Protein AF-A0A2V9NSF2-F1 (afdb_monomer)

Mean predicted aligned error: 5.03 Å

Structure (mmCIF, N/CA/C/O backbone):
data_AF-A0A2V9NSF2-F1
#
_entry.id   AF-A0A2V9NSF2-F1
#
loop_
_atom_site.group_PDB
_atom_site.id
_atom_site.type_symbol
_atom_site.label_atom_id
_atom_site.label_alt_id
_atom_site.label_comp_id
_atom_site.label_asym_id
_atom_site.label_entity_id
_atom_site.label_seq_id
_atom_site.pdbx_PDB_ins_code
_atom_site.Cartn_x
_atom_site.Cartn_y
_atom_site.Cartn_z
_atom_site.occupancy
_atom_site.B_iso_or_equiv
_atom_site.auth_seq_id
_atom_site.auth_comp_id
_atom_site.auth_asym_id
_atom_site.auth_atom_id
_atom_site.pdbx_PDB_model_num
ATOM 1 N N . MET A 1 1 ? 6.312 -4.337 4.909 1.00 82.38 1 MET A N 1
ATOM 2 C CA . MET A 1 1 ? 5.973 -3.407 3.815 1.00 82.38 1 MET A CA 1
ATOM 3 C C . MET A 1 1 ? 5.342 -4.204 2.689 1.00 82.38 1 MET A C 1
ATOM 5 O O . MET A 1 1 ? 5.897 -5.223 2.302 1.00 82.38 1 MET A O 1
ATOM 9 N N . LEU A 1 2 ? 4.166 -3.782 2.241 1.00 90.81 2 LEU A N 1
ATOM 10 C CA . LEU A 1 2 ? 3.419 -4.339 1.123 1.00 90.81 2 LEU A CA 1
ATOM 11 C C . LEU A 1 2 ? 3.806 -3.567 -0.143 1.00 90.81 2 LEU A C 1
ATOM 13 O O . LEU A 1 2 ? 3.492 -2.386 -0.249 1.00 90.81 2 LEU A O 1
ATOM 17 N N . SER A 1 3 ? 4.506 -4.217 -1.072 1.00 91.25 3 SER A N 1
ATOM 18 C CA . SER A 1 3 ? 4.890 -3.617 -2.354 1.00 91.25 3 SER A CA 1
ATOM 19 C C . SER A 1 3 ? 3.881 -3.995 -3.438 1.00 91.25 3 SER A C 1
ATOM 21 O O . SER A 1 3 ? 3.535 -5.169 -3.590 1.00 91.25 3 SER A O 1
ATOM 23 N N . VAL A 1 4 ? 3.365 -3.006 -4.164 1.00 92.19 4 VAL A N 1
ATOM 24 C CA . VAL A 1 4 ? 2.311 -3.177 -5.175 1.00 92.19 4 VAL A CA 1
AT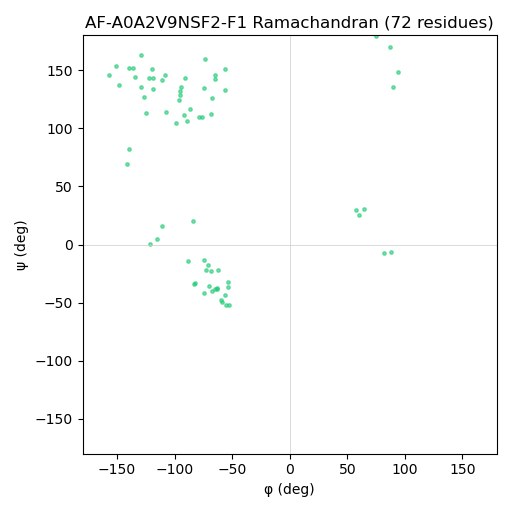OM 25 C C . VAL A 1 4 ? 2.640 -2.381 -6.431 1.00 92.19 4 VAL A C 1
ATOM 27 O O . VAL A 1 4 ? 3.256 -1.337 -6.353 1.00 92.19 4 VAL A O 1
ATOM 30 N N . ARG A 1 5 ? 2.176 -2.797 -7.608 1.00 90.06 5 ARG A N 1
ATOM 31 C CA . ARG A 1 5 ? 2.435 -2.045 -8.853 1.00 90.06 5 ARG A CA 1
ATOM 32 C C . ARG A 1 5 ? 1.676 -0.712 -8.968 1.00 90.06 5 ARG A C 1
ATOM 34 O O . ARG A 1 5 ? 1.934 0.082 -9.865 1.00 90.06 5 ARG A O 1
ATOM 41 N N . ARG A 1 6 ? 0.627 -0.533 -8.159 1.00 91.88 6 ARG A N 1
ATOM 42 C CA . ARG A 1 6 ? -0.329 0.584 -8.254 1.00 91.88 6 ARG A CA 1
A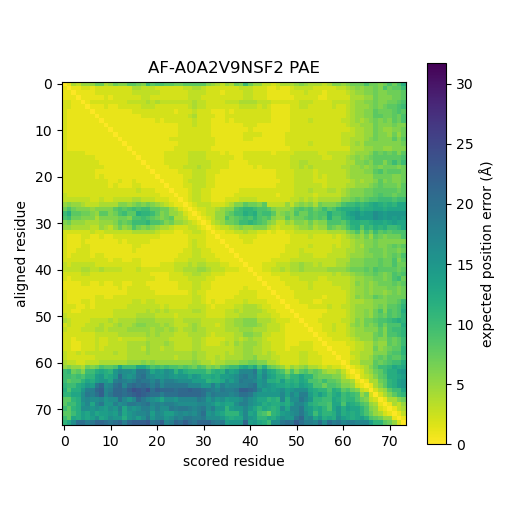TOM 43 C C . ARG A 1 6 ? -0.730 1.064 -6.861 1.00 91.88 6 ARG A C 1
ATOM 45 O O . ARG A 1 6 ? -1.869 0.858 -6.439 1.00 91.88 6 ARG A O 1
ATOM 52 N N . GLY A 1 7 ? 0.204 1.687 -6.155 1.00 94.31 7 GLY A N 1
ATOM 53 C CA . GLY A 1 7 ? 0.099 2.116 -4.760 1.00 94.31 7 GLY A CA 1
ATOM 54 C C . GLY A 1 7 ? -1.136 2.964 -4.492 1.00 94.31 7 GLY A C 1
ATOM 55 O O . GLY A 1 7 ? -1.954 2.605 -3.649 1.00 94.31 7 GLY A O 1
ATOM 56 N N . ALA A 1 8 ? -1.345 4.021 -5.281 1.00 94.62 8 ALA A N 1
ATOM 57 C CA . ALA A 1 8 ? -2.519 4.890 -5.147 1.00 94.62 8 ALA A CA 1
ATOM 58 C C . ALA A 1 8 ? -3.853 4.124 -5.260 1.00 94.62 8 ALA A C 1
ATOM 60 O O . ALA A 1 8 ? -4.751 4.319 -4.445 1.00 94.62 8 ALA A O 1
ATOM 61 N N . LYS A 1 9 ? -3.974 3.199 -6.222 1.00 94.69 9 LYS A N 1
ATOM 62 C CA . LYS A 1 9 ? -5.190 2.381 -6.379 1.00 94.69 9 LYS A CA 1
ATOM 63 C C . LYS A 1 9 ? -5.357 1.369 -5.252 1.00 94.69 9 LYS A C 1
ATOM 65 O O . LYS A 1 9 ? -6.481 1.094 -4.846 1.00 94.69 9 LYS A O 1
ATOM 70 N N . ALA A 1 10 ? -4.258 0.812 -4.752 1.00 95.25 10 ALA A N 1
ATOM 71 C CA . ALA A 1 10 ? -4.294 -0.119 -3.635 1.00 95.25 10 ALA A CA 1
ATOM 72 C C . ALA A 1 10 ? -4.735 0.577 -2.337 1.00 95.25 10 ALA A C 1
ATOM 74 O O . ALA A 1 10 ? -5.552 0.021 -1.612 1.00 95.25 10 ALA A O 1
ATOM 75 N N . ILE A 1 11 ? -4.278 1.808 -2.083 1.00 96.00 11 ILE A N 1
ATOM 76 C CA . ILE A 1 11 ? -4.750 2.633 -0.958 1.00 96.00 11 ILE A CA 1
ATOM 77 C C . ILE A 1 11 ? -6.273 2.793 -1.008 1.00 96.00 11 ILE A C 1
ATOM 79 O O . ILE A 1 11 ? -6.954 2.483 -0.031 1.00 96.00 11 ILE A O 1
ATOM 83 N N . GLU A 1 12 ? -6.818 3.210 -2.153 1.00 96.88 12 GLU A N 1
ATOM 84 C CA . GLU A 1 12 ? -8.266 3.388 -2.314 1.00 96.88 12 GLU A CA 1
ATOM 85 C C . GLU A 1 12 ? -9.039 2.075 -2.168 1.00 96.88 12 GLU A C 1
ATOM 87 O O . GLU A 1 12 ? -10.099 2.044 -1.544 1.00 96.88 12 GLU A O 1
ATOM 92 N N . PHE A 1 13 ? -8.484 0.968 -2.665 1.00 97.06 13 PHE A N 1
ATOM 93 C CA . PHE A 1 13 ? -9.051 -0.355 -2.435 1.00 97.06 13 PHE A CA 1
ATOM 94 C C . PHE A 1 13 ? -9.123 -0.692 -0.941 1.00 97.06 13 PHE A C 1
ATOM 96 O O . PHE A 1 13 ? -10.180 -1.105 -0.472 1.00 97.06 13 PHE A O 1
ATOM 103 N N . TYR A 1 14 ? -8.046 -0.489 -0.174 1.00 97.31 14 TYR A N 1
ATOM 104 C CA . TYR A 1 14 ? -8.047 -0.799 1.259 1.00 97.31 14 TYR A CA 1
ATOM 105 C C . TYR A 1 14 ? -9.017 0.088 2.048 1.00 97.31 14 TYR A C 1
ATOM 107 O O . TYR A 1 14 ? -9.717 -0.418 2.929 1.00 97.31 14 TYR A O 1
ATOM 115 N N . LYS A 1 15 ? -9.130 1.374 1.693 1.00 97.81 15 LYS A N 1
ATOM 116 C CA . LYS A 1 15 ? -10.148 2.275 2.260 1.00 97.81 15 LYS A CA 1
ATOM 117 C C . LYS A 1 15 ? -11.561 1.747 2.010 1.00 97.81 15 LYS A C 1
ATOM 119 O O . LYS A 1 15 ? -12.348 1.633 2.943 1.00 97.81 15 LYS A O 1
ATOM 124 N N . GLN A 1 16 ? -11.877 1.382 0.768 1.00 98.44 16 GLN A N 1
ATOM 125 C CA . GLN A 1 16 ? -13.229 0.965 0.378 1.00 98.44 16 GLN A CA 1
ATOM 126 C C . GLN A 1 16 ? -13.599 -0.439 0.872 1.00 98.44 16 GLN A C 1
ATOM 128 O O . GLN A 1 16 ? -14.722 -0.656 1.317 1.00 98.44 16 GLN A O 1
ATOM 133 N N . ALA A 1 17 ? -12.675 -1.395 0.790 1.00 98.00 17 ALA A N 1
ATOM 134 C CA . ALA A 1 17 ? -12.949 -2.797 1.097 1.00 98.00 17 ALA A CA 1
ATOM 135 C C . ALA 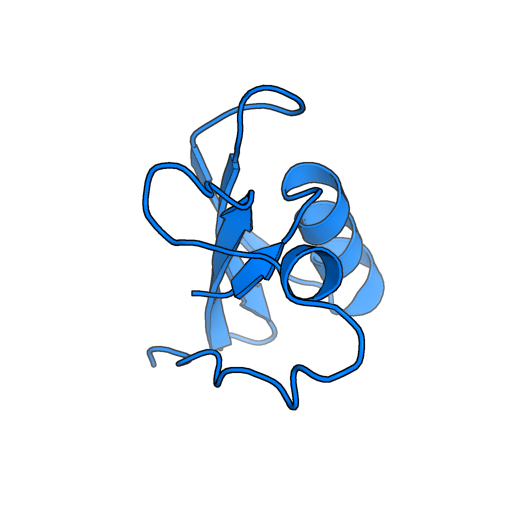A 1 17 ? -12.873 -3.109 2.597 1.00 98.00 17 ALA A C 1
ATOM 137 O O . ALA A 1 17 ? -13.619 -3.959 3.079 1.00 98.00 17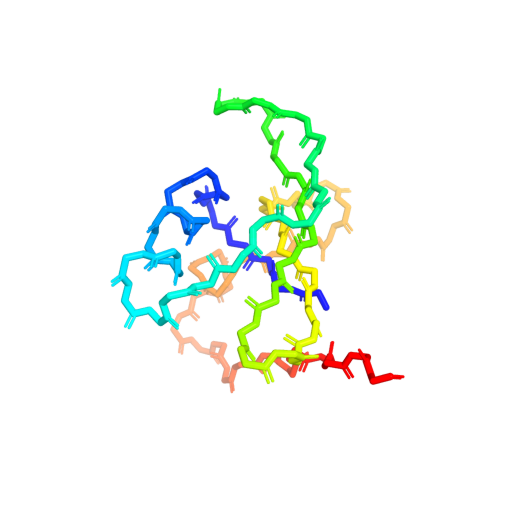 ALA A O 1
ATOM 138 N N . PHE A 1 18 ? -11.978 -2.437 3.327 1.00 97.00 18 PHE A N 1
ATOM 139 C CA . PHE A 1 18 ? -11.685 -2.752 4.729 1.00 97.00 18 PHE A CA 1
ATOM 140 C C . PHE A 1 18 ? -11.922 -1.580 5.685 1.00 97.00 18 PHE A C 1
ATOM 142 O O . PHE A 1 18 ? -11.684 -1.729 6.881 1.00 97.00 18 PHE A O 1
ATOM 149 N N . GLY A 1 19 ? -12.370 -0.422 5.186 1.00 97.62 19 GLY A N 1
ATOM 150 C CA . GLY A 1 19 ? -12.483 0.787 6.002 1.00 97.62 19 GLY A CA 1
ATOM 151 C C . GLY A 1 19 ? -11.123 1.276 6.498 1.00 97.62 19 GLY A C 1
ATOM 152 O O . GLY A 1 19 ? -11.038 1.795 7.606 1.00 97.62 19 GLY A O 1
ATOM 153 N N . ALA A 1 20 ? -10.055 1.043 5.726 1.00 98.00 20 ALA A N 1
ATOM 154 C CA . ALA A 1 20 ? -8.712 1.419 6.143 1.00 98.00 20 ALA A CA 1
ATOM 155 C C . ALA A 1 20 ? -8.562 2.942 6.275 1.00 98.00 20 ALA A C 1
ATOM 157 O O . ALA A 1 20 ? -9.057 3.697 5.438 1.00 98.00 20 ALA A O 1
ATOM 158 N N . GLU A 1 21 ? -7.803 3.382 7.272 1.00 98.25 21 GLU A N 1
ATOM 159 C CA . GLU A 1 21 ? -7.388 4.772 7.444 1.00 98.25 21 GLU A CA 1
ATOM 160 C C . GLU A 1 21 ? -6.008 4.983 6.813 1.00 98.25 21 GLU A C 1
ATOM 162 O O . GLU A 1 21 ? -5.102 4.168 6.985 1.00 98.25 21 GLU A O 1
ATOM 167 N N . GLU A 1 22 ? -5.840 6.081 6.076 1.00 97.31 22 GLU A N 1
ATOM 168 C CA . GLU A 1 22 ? -4.530 6.540 5.606 1.00 97.31 22 GLU A CA 1
ATOM 169 C C . GLU A 1 22 ? -3.945 7.462 6.676 1.00 97.31 22 GLU A C 1
ATOM 171 O O . GLU A 1 22 ? -4.409 8.588 6.851 1.00 97.31 22 GLU A O 1
ATOM 176 N N . LEU A 1 23 ? -2.953 6.967 7.414 1.00 97.56 23 LEU A N 1
ATOM 177 C CA . LEU A 1 23 ? -2.315 7.708 8.504 1.00 97.56 23 LEU A CA 1
ATOM 178 C C . LEU A 1 23 ? -1.246 8.666 7.978 1.00 97.56 23 LEU A C 1
ATOM 180 O O . LEU A 1 23 ? -1.009 9.734 8.542 1.00 97.56 23 LEU A O 1
ATOM 184 N N . PHE A 1 24 ? -0.583 8.268 6.895 1.00 96.00 24 PHE A N 1
ATOM 185 C CA . PHE A 1 24 ? 0.508 9.017 6.299 1.00 96.00 24 PHE A CA 1
ATOM 186 C C . PH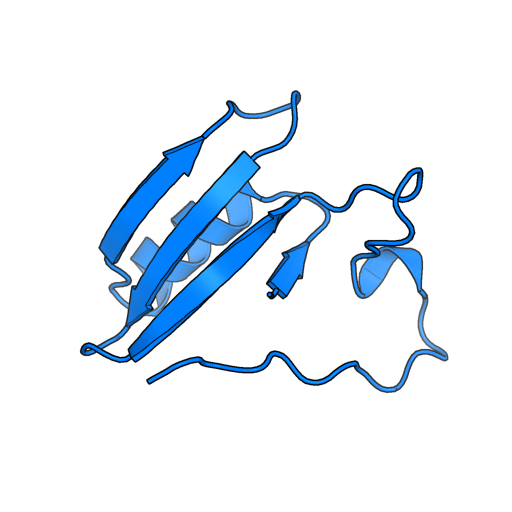E A 1 24 ? 0.681 8.645 4.830 1.00 96.00 24 PHE A C 1
ATOM 188 O O . PHE A 1 24 ? 0.523 7.478 4.469 1.00 96.00 24 PHE A O 1
ATOM 195 N N . ARG A 1 25 ? 1.078 9.612 3.997 1.00 95.00 25 ARG A N 1
ATOM 196 C CA . ARG A 1 25 ? 1.403 9.386 2.588 1.00 95.00 25 ARG A CA 1
ATOM 197 C C . ARG A 1 25 ? 2.491 10.329 2.091 1.00 95.00 25 ARG A C 1
ATOM 199 O O . ARG A 1 25 ? 2.449 11.533 2.329 1.00 95.00 25 ARG A O 1
ATOM 206 N N . ILE A 1 26 ? 3.418 9.766 1.324 1.00 94.62 26 ILE A N 1
ATOM 207 C CA . ILE A 1 26 ? 4.368 10.481 0.472 1.00 94.62 26 ILE A CA 1
ATOM 208 C C . ILE A 1 26 ? 4.125 10.055 -0.973 1.00 94.62 26 ILE A C 1
ATOM 210 O O . ILE A 1 26 ? 3.868 8.883 -1.254 1.00 94.62 26 ILE A O 1
ATOM 214 N N . GLY A 1 27 ? 4.268 11.011 -1.888 1.00 90.56 27 GLY A N 1
ATOM 215 C CA . GLY A 1 27 ? 4.200 10.763 -3.320 1.00 90.56 27 GLY A CA 1
ATOM 216 C C . GLY A 1 27 ? 2.782 10.811 -3.879 1.00 90.56 27 GLY A C 1
ATOM 217 O O . GLY A 1 27 ? 1.778 10.874 -3.163 1.00 90.56 27 GLY A O 1
ATOM 218 N N . GLU A 1 28 ? 2.711 10.800 -5.201 1.00 81.44 28 GLU A N 1
ATOM 219 C CA . GLU A 1 28 ? 1.487 10.983 -5.974 1.00 81.44 28 GLU A CA 1
ATOM 220 C C . GLU A 1 28 ? 1.326 9.861 -7.002 1.00 81.44 28 GLU A C 1
ATOM 222 O O . GLU A 1 28 ? 2.262 9.112 -7.299 1.00 81.44 28 GLU A O 1
ATOM 227 N N . GLU A 1 29 ? 0.110 9.707 -7.525 1.00 75.56 29 GLU A N 1
ATOM 228 C CA . GLU A 1 29 ? -0.170 8.686 -8.532 1.00 75.56 29 GLU A CA 1
ATOM 229 C C . GLU A 1 29 ? 0.765 8.844 -9.745 1.00 75.56 29 GLU A C 1
ATOM 231 O O . GLU A 1 29 ? 0.983 9.943 -10.250 1.00 75.56 29 GLU A O 1
ATOM 236 N N . GLY A 1 30 ? 1.351 7.734 -10.200 1.00 73.06 30 GLY A N 1
ATOM 237 C CA . GLY A 1 30 ? 2.258 7.711 -11.351 1.00 73.06 30 GLY A CA 1
ATOM 238 C C . GLY A 1 30 ? 3.711 8.109 -11.064 1.00 73.06 30 GLY A C 1
ATOM 239 O O . GLY A 1 30 ? 4.545 7.929 -11.948 1.00 73.06 30 GLY A O 1
ATOM 240 N N . LYS A 1 31 ? 4.043 8.593 -9.856 1.00 82.94 31 LYS A N 1
ATOM 241 C CA . LYS A 1 31 ? 5.433 8.888 -9.436 1.00 82.94 31 LYS A CA 1
ATOM 242 C C . LYS A 1 31 ? 5.942 8.013 -8.286 1.00 82.94 31 LYS A C 1
ATOM 244 O O . LYS A 1 31 ? 7.050 8.225 -7.805 1.00 82.94 31 LYS A O 1
ATOM 249 N N . GLY A 1 32 ? 5.138 7.038 -7.872 1.00 86.69 32 GLY A N 1
ATOM 250 C CA . GLY A 1 32 ? 5.405 6.185 -6.723 1.00 86.69 32 GLY A CA 1
ATOM 251 C C . GLY A 1 32 ? 4.837 6.775 -5.435 1.00 86.69 32 GLY A C 1
ATOM 252 O O . GLY A 1 32 ? 4.957 7.970 -5.158 1.00 86.69 32 GLY A O 1
ATOM 253 N N . VAL A 1 33 ? 4.194 5.919 -4.651 1.00 94.19 33 VAL A N 1
ATOM 254 C CA . VAL A 1 33 ? 3.570 6.246 -3.372 1.00 94.19 33 VAL A CA 1
ATOM 255 C C . VAL A 1 33 ? 4.170 5.377 -2.277 1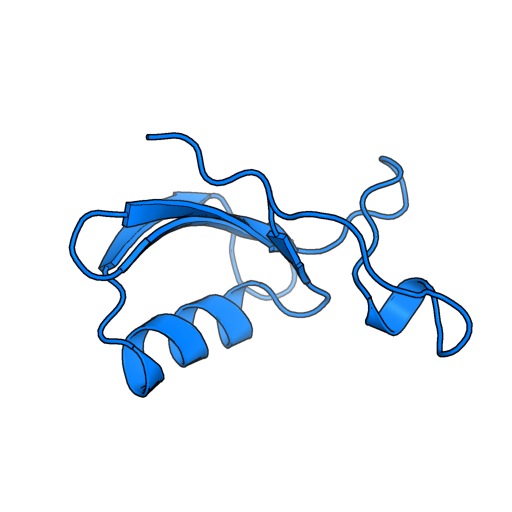.00 94.19 33 VAL A C 1
ATOM 257 O O . VAL A 1 33 ? 4.421 4.195 -2.486 1.00 94.19 33 VAL A O 1
ATOM 260 N N . VAL A 1 34 ? 4.338 5.953 -1.089 1.00 94.31 34 VAL A N 1
ATOM 261 C CA . VAL A 1 34 ? 4.539 5.216 0.165 1.00 94.31 34 VAL A CA 1
ATOM 262 C C . VAL A 1 34 ? 3.508 5.722 1.162 1.00 94.31 34 VAL A C 1
ATOM 264 O O . VAL A 1 34 ? 3.415 6.927 1.390 1.00 94.31 34 VAL A O 1
ATOM 267 N N . ALA A 1 35 ? 2.734 4.821 1.755 1.00 96.38 35 ALA A N 1
ATOM 268 C CA . ALA A 1 35 ? 1.688 5.148 2.707 1.00 96.38 35 ALA A CA 1
ATOM 269 C C . ALA A 1 35 ? 1.734 4.240 3.937 1.00 96.38 35 ALA A C 1
ATOM 271 O O . ALA A 1 35 ? 2.023 3.045 3.840 1.00 96.38 35 ALA A O 1
ATOM 272 N N . GLN A 1 36 ? 1.415 4.818 5.090 1.00 97.38 36 GLN A N 1
ATOM 273 C CA . GLN A 1 36 ? 1.077 4.079 6.298 1.00 97.38 36 GLN A CA 1
ATOM 274 C C . GLN A 1 36 ? -0.443 3.992 6.376 1.00 97.38 36 GLN A C 1
ATOM 276 O O . GLN A 1 36 ? -1.140 5.007 6.328 1.00 97.38 36 GLN A O 1
ATOM 281 N N . MET A 1 37 ? -0.942 2.769 6.475 1.00 97.38 37 MET A N 1
ATOM 282 C CA . MET A 1 37 ? -2.360 2.449 6.500 1.00 97.38 37 MET A CA 1
ATOM 283 C C . MET A 1 37 ? -2.699 1.748 7.813 1.00 97.38 37 MET A C 1
ATOM 285 O O . MET A 1 37 ? -1.858 1.036 8.363 1.00 97.38 37 MET A O 1
ATOM 289 N N . SER A 1 38 ? -3.933 1.899 8.283 1.00 97.50 38 SER A N 1
ATOM 290 C CA . SER A 1 38 ? -4.457 1.187 9.450 1.00 97.50 38 SER A CA 1
ATOM 291 C C . SER A 1 38 ? -5.788 0.525 9.129 1.00 97.50 38 SER A C 1
ATOM 293 O O . SER A 1 38 ? -6.650 1.140 8.510 1.00 97.50 38 SER A O 1
ATOM 295 N N . VAL A 1 39 ? -5.974 -0.728 9.543 1.00 96.69 39 VAL A N 1
ATOM 296 C CA . VAL A 1 39 ? -7.266 -1.431 9.477 1.00 96.69 39 VAL A CA 1
ATOM 297 C C . VAL A 1 39 ? -7.602 -1.922 10.876 1.00 96.69 39 VAL A C 1
ATOM 299 O O . VAL A 1 39 ? -6.900 -2.771 11.421 1.00 96.69 39 VAL A O 1
ATOM 302 N N . GLY A 1 40 ? -8.657 -1.372 11.482 1.00 95.50 40 GLY A N 1
ATOM 303 C CA . GLY A 1 40 ? -9.057 -1.733 12.847 1.00 95.50 40 GLY A CA 1
ATOM 304 C C . GLY A 1 40 ? -7.959 -1.507 13.898 1.00 95.50 40 GLY A C 1
ATOM 305 O O . GLY A 1 40 ? -7.890 -2.255 14.868 1.00 95.50 40 GLY A O 1
ATOM 306 N N . GLY A 1 41 ? -7.076 -0.523 13.684 1.00 94.25 41 GLY A N 1
ATOM 307 C CA . GLY A 1 41 ? -5.935 -0.227 14.557 1.00 94.25 41 GLY A CA 1
ATOM 308 C C . GLY A 1 41 ? -4.656 -1.009 14.241 1.00 94.25 41 GLY A C 1
ATOM 309 O O . GLY A 1 41 ? -3.624 -0.726 14.841 1.00 94.25 41 GLY A O 1
ATOM 310 N N . ALA A 1 42 ? -4.687 -1.969 13.310 1.00 95.38 42 ALA A N 1
ATOM 311 C CA . ALA A 1 42 ? -3.489 -2.672 12.861 1.00 95.38 42 ALA A CA 1
ATOM 312 C C . ALA A 1 42 ? -2.801 -1.896 11.732 1.00 95.38 42 ALA A C 1
ATOM 314 O O . ALA A 1 42 ? -3.363 -1.745 10.643 1.00 95.38 42 ALA A O 1
ATOM 315 N N . GLU A 1 43 ? -1.577 -1.438 11.984 1.00 95.88 43 GLU A N 1
ATOM 316 C CA . GLU A 1 43 ? -0.825 -0.610 11.045 1.00 95.88 43 GLU A CA 1
ATOM 317 C C . GLU A 1 43 ? 0.057 -1.425 10.090 1.00 95.88 43 GLU A C 1
ATOM 319 O O . GLU A 1 43 ? 0.678 -2.437 10.438 1.00 95.88 43 GLU A O 1
ATOM 324 N N . PHE A 1 44 ? 0.153 -0.952 8.849 1.00 94.25 44 PHE A N 1
ATOM 325 C CA . PHE A 1 44 ? 1.063 -1.499 7.853 1.00 94.25 44 PHE A CA 1
ATOM 326 C C . PHE A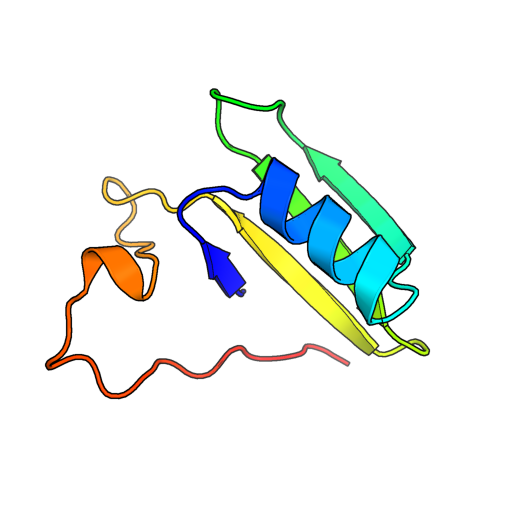 1 44 ? 1.512 -0.438 6.851 1.00 94.25 44 PHE A C 1
ATOM 328 O O . PHE A 1 44 ? 0.820 0.534 6.564 1.00 94.25 44 PHE A O 1
ATOM 335 N N . TRP A 1 45 ? 2.691 -0.664 6.276 1.00 94.62 45 TRP A N 1
ATOM 336 C CA . TRP A 1 45 ? 3.233 0.169 5.207 1.00 94.62 45 TRP A CA 1
ATOM 337 C C . TRP A 1 45 ? 2.912 -0.428 3.845 1.00 94.62 45 TRP A C 1
ATOM 339 O O . TRP A 1 45 ? 3.178 -1.614 3.629 1.00 94.62 45 TRP A O 1
ATOM 349 N N . LEU A 1 46 ? 2.416 0.400 2.934 1.00 94.06 46 LEU A N 1
ATOM 350 C CA . LEU A 1 46 ? 2.139 0.101 1.533 1.00 94.06 46 LEU A CA 1
ATOM 351 C C . LEU A 1 46 ? 2.998 1.012 0.657 1.00 94.06 46 LEU A C 1
ATOM 353 O O . LEU A 1 46 ? 3.073 2.210 0.908 1.00 94.06 46 LEU A O 1
ATOM 357 N N . ALA A 1 47 ? 3.641 0.462 -0.365 1.00 93.50 47 ALA A N 1
ATOM 358 C CA . ALA A 1 47 ? 4.413 1.244 -1.319 1.00 93.50 47 ALA A CA 1
ATOM 359 C C . ALA A 1 47 ? 4.208 0.745 -2.748 1.00 93.50 47 ALA A C 1
ATOM 361 O O . ALA A 1 47 ? 3.954 -0.444 -2.961 1.00 93.50 47 ALA A O 1
ATOM 362 N N . ASP A 1 48 ? 4.358 1.641 -3.720 1.00 93.44 48 ASP A N 1
ATOM 363 C CA . ASP A 1 48 ? 4.610 1.222 -5.092 1.00 93.44 48 ASP A CA 1
ATOM 364 C C . ASP A 1 48 ? 5.865 0.334 -5.157 1.00 93.44 48 ASP A C 1
ATOM 366 O O . ASP A 1 48 ? 6.774 0.425 -4.325 1.00 93.44 48 ASP A O 1
ATOM 370 N N . GLU A 1 49 ? 5.903 -0.570 -6.127 1.00 91.62 49 GLU A N 1
ATOM 371 C CA . GLU A 1 49 ? 7.115 -1.312 -6.434 1.00 91.62 49 GLU A CA 1
ATOM 372 C C . GLU A 1 49 ? 8.204 -0.379 -6.956 1.00 91.62 49 GLU A C 1
ATOM 374 O O . GLU A 1 49 ? 7.937 0.600 -7.650 1.00 91.62 49 GLU A O 1
ATOM 379 N N . ALA A 1 50 ? 9.441 -0.709 -6.605 1.00 89.06 50 ALA A N 1
ATOM 380 C CA . ALA A 1 50 ? 10.633 -0.005 -7.041 1.00 89.06 50 ALA A CA 1
ATOM 381 C C . ALA A 1 50 ? 11.723 -1.049 -7.344 1.00 89.06 50 ALA A C 1
ATOM 383 O O . ALA A 1 50 ? 12.550 -1.363 -6.474 1.00 89.06 50 ALA A O 1
ATOM 384 N N . PRO A 1 51 ? 11.688 -1.660 -8.547 1.00 88.56 51 PRO A N 1
ATOM 385 C CA . PRO A 1 51 ? 12.632 -2.695 -8.970 1.00 88.56 51 PRO A CA 1
ATOM 386 C C . PRO A 1 51 ? 14.103 -2.280 -8.848 1.00 88.56 51 PRO A C 1
ATOM 388 O O . PRO A 1 51 ? 14.956 -3.110 -8.533 1.00 88.56 51 PRO A O 1
ATOM 391 N N . GLU A 1 52 ? 14.404 -0.994 -9.034 1.00 89.06 52 GLU A N 1
ATOM 392 C CA . GLU A 1 52 ? 15.734 -0.402 -8.870 1.00 89.06 52 GLU A CA 1
ATOM 393 C C . GLU A 1 52 ? 16.282 -0.518 -7.437 1.00 89.06 52 GLU A C 1
ATOM 395 O O . GLU A 1 52 ? 17.496 -0.505 -7.237 1.00 89.06 52 GLU A O 1
ATOM 400 N N . PHE A 1 53 ? 15.397 -0.694 -6.451 1.00 86.19 53 PHE A N 1
ATOM 401 C CA . PHE A 1 53 ? 15.728 -0.930 -5.044 1.00 86.19 53 PHE A CA 1
ATOM 402 C C . PHE A 1 53 ? 15.389 -2.353 -4.587 1.00 86.19 53 PHE A C 1
ATOM 404 O O . PHE A 1 53 ? 15.334 -2.614 -3.387 1.00 86.19 53 PHE A O 1
ATOM 411 N N . LEU A 1 54 ? 15.160 -3.277 -5.528 1.00 85.56 54 LEU A N 1
ATOM 412 C CA . LEU A 1 54 ? 14.781 -4.670 -5.264 1.00 85.56 54 LEU A CA 1
ATOM 413 C C . LEU A 1 54 ? 13.463 -4.828 -4.478 1.00 85.56 54 LEU A C 1
ATOM 415 O O . LEU A 1 54 ? 13.242 -5.847 -3.821 1.00 85.56 54 LEU A O 1
ATOM 419 N N . ASN A 1 55 ? 12.571 -3.838 -4.569 1.00 86.06 55 ASN A N 1
ATOM 420 C CA . ASN A 1 55 ? 11.215 -3.907 -4.031 1.00 86.06 55 ASN A CA 1
ATOM 421 C C . ASN A 1 55 ? 10.251 -4.262 -5.158 1.00 86.06 55 ASN A C 1
ATOM 423 O O . ASN A 1 55 ? 9.933 -3.421 -5.994 1.00 86.06 55 ASN A O 1
ATOM 427 N N . PHE A 1 56 ? 9.786 -5.504 -5.180 1.00 87.88 56 PHE A N 1
ATOM 428 C CA . PHE A 1 56 ? 8.938 -6.009 -6.255 1.00 87.88 56 PHE A CA 1
ATOM 429 C C . PHE A 1 56 ? 7.519 -6.265 -5.762 1.00 87.88 56 PHE A C 1
ATOM 431 O O . PHE A 1 56 ? 7.319 -6.789 -4.660 1.00 87.88 56 PHE A O 1
ATOM 438 N N . SER A 1 57 ? 6.532 -5.962 -6.604 1.00 88.94 57 SER A N 1
ATOM 439 C CA . SER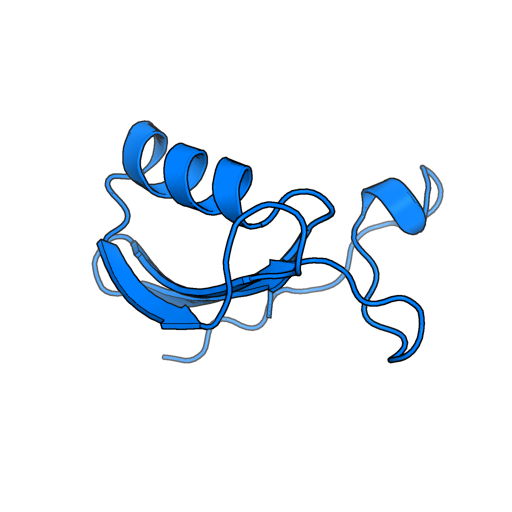 A 1 57 ? 5.178 -6.460 -6.390 1.00 88.94 57 SER A CA 1
ATOM 440 C C . SER A 1 57 ? 5.080 -7.954 -6.722 1.00 88.94 57 SER A C 1
ATOM 442 O O . SER A 1 57 ? 5.890 -8.470 -7.500 1.00 88.94 57 SER A O 1
ATOM 444 N N . PRO A 1 58 ? 4.057 -8.660 -6.204 1.00 87.38 58 PRO A N 1
ATOM 445 C CA . PRO A 1 58 ? 3.778 -10.033 -6.619 1.00 87.38 58 PRO A CA 1
ATOM 446 C C . PRO A 1 58 ? 3.632 -10.185 -8.141 1.00 87.38 58 PRO A C 1
ATOM 448 O O . PRO A 1 58 ? 4.104 -11.167 -8.699 1.00 87.38 58 PRO A O 1
ATOM 451 N N . GLU A 1 59 ? 3.041 -9.196 -8.822 1.00 87.44 59 GLU A N 1
ATOM 452 C CA . GLU A 1 59 ? 2.879 -9.215 -10.283 1.00 87.44 59 GLU A CA 1
ATOM 453 C C . GLU A 1 59 ? 4.232 -9.211 -11.014 1.00 87.44 59 GLU A C 1
ATOM 455 O O . GLU A 1 59 ? 4.383 -9.911 -12.011 1.00 87.44 59 GLU A O 1
ATOM 460 N N . SER A 1 60 ? 5.223 -8.465 -10.515 1.00 88.19 60 SER A N 1
ATOM 461 C CA . SER A 1 60 ? 6.571 -8.419 -11.104 1.00 88.19 60 SER A CA 1
ATOM 462 C C . SER A 1 60 ? 7.388 -9.686 -10.861 1.00 88.19 60 SER A C 1
ATOM 464 O O . SER A 1 60 ? 8.326 -9.962 -11.605 1.00 88.19 60 SER A O 1
ATOM 466 N N . LEU A 1 61 ? 7.045 -10.459 -9.831 1.00 86.56 61 LEU A N 1
ATOM 467 C CA . LEU A 1 61 ? 7.729 -11.708 -9.491 1.00 86.56 61 LEU A CA 1
ATOM 468 C C . LEU A 1 61 ? 7.146 -12.928 -10.226 1.00 86.56 61 LEU A C 1
ATOM 470 O O . LEU A 1 61 ? 7.806 -13.964 -10.291 1.00 86.56 61 LEU A O 1
ATOM 474 N N . GLY A 1 62 ? 5.962 -12.788 -10.828 1.00 83.62 62 GLY A N 1
ATOM 475 C CA . GLY A 1 62 ? 5.328 -13.812 -11.658 1.00 83.62 62 GLY A CA 1
ATOM 476 C C . GLY A 1 62 ? 4.725 -14.983 -10.875 1.00 83.62 62 GLY A C 1
ATOM 477 O O . GLY A 1 62 ? 4.787 -15.049 -9.650 1.00 83.62 62 GLY A O 1
ATOM 478 N N . ASP A 1 63 ? 4.127 -15.927 -11.602 1.00 78.19 63 ASP A N 1
ATOM 479 C CA . ASP A 1 63 ? 3.275 -16.987 -11.036 1.00 78.19 63 ASP A CA 1
ATOM 480 C C . ASP A 1 63 ? 4.032 -18.027 -10.188 1.00 78.19 63 ASP A C 1
ATOM 482 O O . ASP A 1 63 ? 3.450 -18.671 -9.313 1.00 78.19 63 ASP A O 1
ATOM 486 N N . ASP A 1 64 ? 5.341 -18.174 -10.405 1.00 76.62 64 ASP A N 1
ATOM 487 C CA . ASP A 1 64 ? 6.194 -19.073 -9.615 1.00 76.62 64 ASP A CA 1
ATOM 488 C C . ASP A 1 64 ? 6.502 -18.514 -8.216 1.00 76.62 64 ASP A C 1
ATOM 490 O O . ASP A 1 64 ? 6.976 -19.234 -7.325 1.00 76.62 64 ASP A O 1
ATOM 494 N N . PHE A 1 65 ? 6.216 -17.231 -7.992 1.00 72.25 65 PHE A N 1
ATOM 495 C CA . PHE A 1 65 ? 6.431 -16.580 -6.716 1.00 72.25 65 PHE A CA 1
ATOM 496 C C . PHE A 1 65 ? 5.357 -16.976 -5.698 1.00 72.25 65 PHE A C 1
ATOM 498 O O . PHE A 1 65 ? 4.206 -16.551 -5.749 1.00 72.25 65 PHE A O 1
ATOM 505 N N . ARG A 1 66 ? 5.757 -17.761 -4.692 1.00 67.12 66 ARG A N 1
ATOM 506 C CA . ARG A 1 66 ? 4.852 -18.296 -3.655 1.00 67.12 66 ARG A CA 1
ATOM 507 C C . ARG A 1 66 ? 4.577 -17.340 -2.483 1.00 67.12 66 ARG A C 1
ATOM 509 O O . ARG A 1 66 ? 4.139 -17.781 -1.423 1.00 67.12 66 ARG A O 1
ATOM 516 N N . GLY A 1 67 ? 4.799 -16.042 -2.694 1.00 62.25 67 GLY A N 1
ATOM 517 C CA . GLY A 1 67 ? 4.522 -14.972 -1.737 1.00 62.25 67 GLY A CA 1
ATOM 518 C C . GLY A 1 67 ? 5.715 -14.579 -0.861 1.00 62.25 67 GLY A C 1
ATOM 519 O O . GLY A 1 67 ? 6.548 -15.403 -0.486 1.00 62.25 67 GLY A O 1
ATOM 520 N N . THR A 1 68 ? 5.770 -13.300 -0.487 1.00 57.50 68 THR A N 1
ATOM 521 C CA . THR A 1 68 ? 6.585 -12.785 0.624 1.00 57.50 68 THR A CA 1
ATOM 522 C C . THR A 1 68 ? 5.676 -12.385 1.781 1.00 57.50 68 THR A C 1
ATOM 524 O O . THR A 1 68 ? 4.557 -11.912 1.587 1.00 57.50 68 THR A O 1
ATOM 527 N N . MET A 1 69 ? 6.159 -12.572 3.012 1.00 54.50 69 MET A N 1
ATOM 528 C CA . MET A 1 69 ? 5.465 -12.094 4.209 1.00 54.50 69 MET A CA 1
ATOM 529 C C . MET A 1 69 ? 5.461 -10.565 4.252 1.00 54.50 69 MET A C 1
ATOM 531 O O . MET A 1 69 ? 6.516 -9.928 4.283 1.00 54.50 69 MET A O 1
ATOM 535 N N . VAL A 1 70 ? 4.277 -9.971 4.380 1.00 58.66 70 VAL A N 1
ATOM 536 C CA . VAL A 1 70 ? 4.150 -8.599 4.872 1.00 58.66 70 VAL A CA 1
ATOM 537 C C . VAL A 1 70 ? 4.291 -8.648 6.392 1.00 58.66 70 VAL A C 1
ATOM 539 O O . VAL A 1 70 ? 3.410 -9.144 7.088 1.00 58.66 70 VAL A O 1
ATOM 542 N N . ARG A 1 71 ? 5.403 -8.135 6.931 1.00 53.19 71 ARG A N 1
ATOM 543 C CA . ARG A 1 71 ? 5.502 -7.854 8.372 1.00 53.19 71 ARG A CA 1
ATOM 544 C C . ARG A 1 71 ? 4.567 -6.689 8.704 1.00 53.19 71 ARG A C 1
ATOM 546 O O . ARG A 1 71 ? 4.819 -5.571 8.248 1.00 53.19 71 ARG A O 1
ATOM 553 N N . MET A 1 72 ? 3.509 -6.971 9.460 1.00 51.88 72 MET A N 1
ATOM 554 C CA . MET A 1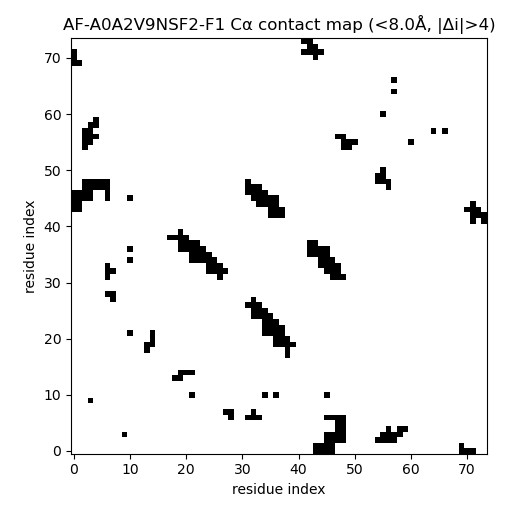 72 ? 2.769 -5.965 10.222 1.00 51.88 72 MET A CA 1
ATOM 555 C C . MET A 1 72 ? 3.619 -5.592 11.438 1.00 51.88 72 MET A C 1
ATOM 557 O O . MET A 1 72 ? 4.217 -6.473 12.061 1.00 51.88 72 MET A O 1
ATOM 561 N N . VAL A 1 73 ? 3.738 -4.300 11.723 1.00 55.69 73 VAL A N 1
ATOM 562 C CA . VAL A 1 73 ? 4.446 -3.809 12.910 1.00 55.69 73 VAL A CA 1
ATOM 563 C C . VAL A 1 73 ? 3.352 -3.320 13.851 1.00 55.69 73 VAL A C 1
ATOM 565 O O . VAL A 1 73 ? 2.604 -2.427 13.471 1.00 55.69 73 VAL A O 1
ATOM 568 N N . MET A 1 74 ? 3.204 -3.989 14.998 1.00 54.56 74 MET A N 1
ATOM 569 C CA . MET A 1 74 ? 2.341 -3.549 16.102 1.00 54.56 74 MET A CA 1
ATOM 570 C C . MET A 1 74 ? 3.109 -2.602 17.014 1.00 54.56 74 MET A C 1
ATOM 572 O O . MET A 1 74 ? 4.331 -2.840 17.173 1.00 54.56 74 MET A O 1
#

Sequence (74 aa):
MLSVRRGAKAIEFYKQAFGAEELFRIGEEGKGVVAQMSVGGAEFWLADEAPEFLNFSPESLGDDFRGTMVRMVM

Secondary structure (DSSP, 8-state):
-EEES-HHHHHHHHHHHH--EEEEEEEETTTEEEEEEEETTEEEEEEE-BGGGTB--HHHH-TT----------

Solvent-accessible surface area (backbone atoms only — not comparable to full-atom values): 4306 Å² total; per-residue (Å²): 82,45,42,30,87,49,29,60,61,49,53,53,46,40,32,72,78,63,64,30,44,80,79,44,77,47,72,49,80,95,75,47,28,43,32,36,36,28,45,95,81,50,39,38,41,40,23,28,43,40,67,96,75,74,36,60,14,67,78,79,60,39,91,86,52,90,76,78,85,63,62,67,62,131

Nearest PDB structures (foldseek):
  3itw-assembly1_A-2  TM=8.423E-01  e=4.865E-01  Micromonospora sp. ML1
  6aqu-assembly1_A  TM=5.533E-01  e=1.015E+00  Plasmodium falciparum
  3tyk-assembly1_A  TM=5.767E-01  e=1.559E+00  Escherichia coli
  3a1v-assembly1_A  TM=3.809E-01  e=1.993E+00  Thermotoga maritima
  7ban-assembly1_A  TM=3.610E-01  e=6.388E+00  Homo sapiens

Radius of gyration: 12.11 Å; Cα contacts (8 Å, |Δi|>4): 129; chains: 1; bounding box: 29×30×28 Å

Foldseek 3Di:
DAEDQWQPVVLVVCCVVQVKDFPDWDDDGPGKIWTWIDGPRFIFIYIYADVVVPRDHPVRVDDVDPDDDGDTDD

pLDDT: mean 87.21, std 12.79, range [51.88, 98.44]